Protein AF-A0A1L9P0S2-F1 (afdb_monomer)

Mean predicted aligned error: 13.89 Å

Sequence (120 aa):
MKKSFVFLPAVMLIVSACSGPDVSTRVTSSLSRGVLAVEQKVQGKAIIMTPNVEDITDKGFNIRYMELSFGSGVPESIRDLAIDQCESTGKVAVFMGNSRGLVQLNTVKAHYECREIQSS

Organism: NCBI:txid696762

Solvent-accessible surface area (backbone atoms only — not comparable to full-atom values): 7289 Å² total; per-residue (Å²): 137,84,84,82,83,82,82,77,83,84,80,80,79,78,79,76,81,70,76,64,78,54,72,72,58,53,61,40,66,75,75,46,96,46,41,49,40,92,74,45,65,68,31,54,88,45,73,80,44,85,68,41,86,41,78,76,53,96,57,27,34,30,41,38,34,29,36,82,56,88,59,93,42,46,32,60,71,61,42,50,54,44,36,55,60,18,47,78,72,74,23,44,27,26,36,47,51,71,47,70,42,92,85,52,82,47,29,34,39,37,36,37,30,44,39,73,75,79,81,125

Secondary structure (DSSP, 8-state):
----------------------HHHHHHHHH---EEGGGS-B----EEEEEEEES--SSEEEEEEEES---SSB-HHHHHHHHHHHHTTT-EEEEEEEEE-TTTTTEEEEEEEEE-----

Structure (mmCIF, N/CA/C/O backbone):
data_AF-A0A1L9P0S2-F1
#
_entry.id   AF-A0A1L9P0S2-F1
#
loop_
_atom_site.group_PDB
_atom_site.id
_atom_site.type_symbol
_atom_site.label_atom_id
_atom_site.label_alt_id
_atom_site.label_comp_id
_atom_site.label_asym_id
_atom_site.label_entity_id
_atom_site.label_seq_id
_atom_site.pdbx_PDB_ins_code
_atom_site.Cartn_x
_atom_site.Cartn_y
_atom_site.Cartn_z
_atom_site.occupancy
_atom_site.B_iso_or_equiv
_atom_site.auth_seq_id
_atom_site.auth_comp_id
_atom_site.auth_asym_id
_atom_site.auth_atom_id
_atom_site.pdbx_PDB_model_num
ATOM 1 N N . MET A 1 1 ? 31.722 17.743 61.499 1.00 37.81 1 MET A N 1
ATOM 2 C CA . MET A 1 1 ? 31.885 17.210 60.128 1.00 37.81 1 MET A CA 1
ATOM 3 C C . MET A 1 1 ? 30.500 17.048 59.505 1.00 37.81 1 MET A C 1
ATOM 5 O O . MET A 1 1 ? 29.739 16.212 59.971 1.00 37.81 1 MET A O 1
ATOM 9 N N . LYS A 1 2 ? 30.124 17.904 58.543 1.00 39.72 2 LYS A N 1
ATOM 10 C CA . LYS A 1 2 ? 28.831 17.857 57.830 1.00 39.72 2 LYS A CA 1
ATOM 11 C C . LYS A 1 2 ? 29.006 17.008 56.566 1.00 39.72 2 LYS A C 1
ATOM 13 O O . LYS A 1 2 ? 29.843 17.343 55.736 1.00 39.72 2 LYS A O 1
ATOM 18 N N . LYS A 1 3 ? 28.259 15.907 56.437 1.00 48.66 3 LYS A N 1
ATOM 19 C CA . LYS A 1 3 ? 28.214 15.090 55.214 1.00 48.66 3 LYS A CA 1
ATOM 20 C C . LYS A 1 3 ? 27.255 15.753 54.222 1.00 48.66 3 LYS A C 1
ATOM 22 O O . LYS A 1 3 ? 26.052 15.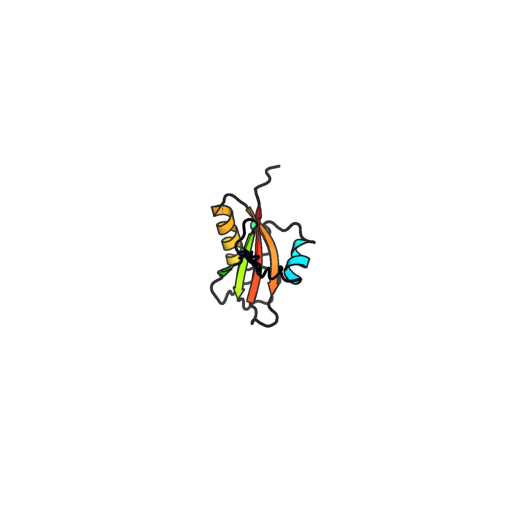770 54.463 1.00 48.66 3 LYS A O 1
ATOM 27 N N . SER A 1 4 ? 27.792 16.314 53.142 1.00 51.12 4 SER A N 1
ATOM 28 C CA . SER A 1 4 ? 26.995 16.801 52.014 1.00 51.12 4 SER A CA 1
ATOM 29 C C . SER A 1 4 ? 26.483 15.613 51.203 1.00 51.12 4 SER A C 1
ATOM 31 O O . SER A 1 4 ? 27.272 14.878 50.614 1.00 51.12 4 SER A O 1
ATOM 33 N N . PHE A 1 5 ? 25.165 15.425 51.176 1.00 53.56 5 PHE A N 1
ATOM 34 C CA . PHE A 1 5 ? 24.502 14.563 50.202 1.00 53.56 5 PHE A CA 1
ATOM 35 C C . PHE A 1 5 ? 24.429 15.315 48.871 1.00 53.56 5 PHE A C 1
ATOM 37 O O . PHE A 1 5 ? 23.721 16.312 48.752 1.00 53.56 5 PHE A O 1
ATOM 44 N N . VAL A 1 6 ? 25.191 14.852 47.882 1.00 50.09 6 VAL A N 1
ATOM 45 C CA . VAL A 1 6 ? 25.116 15.334 46.500 1.00 50.09 6 VAL A CA 1
ATOM 46 C C . VAL A 1 6 ? 24.027 14.524 45.796 1.00 50.09 6 VAL A C 1
ATOM 48 O O . VAL A 1 6 ? 24.228 13.356 45.477 1.00 50.09 6 VAL A O 1
ATOM 51 N N . PHE A 1 7 ? 22.858 15.129 45.591 1.00 49.38 7 PHE A N 1
ATOM 52 C CA . PHE A 1 7 ? 21.826 14.599 44.700 1.00 49.38 7 PHE A CA 1
ATOM 53 C C . PHE A 1 7 ? 22.184 14.991 43.258 1.00 49.38 7 PHE A C 1
ATOM 55 O O . PHE A 1 7 ? 22.122 16.167 42.904 1.00 49.38 7 PHE A O 1
ATOM 62 N N . LEU A 1 8 ? 22.578 14.018 42.431 1.00 48.72 8 LEU A N 1
ATOM 63 C CA . LEU A 1 8 ? 22.626 14.178 40.974 1.00 48.72 8 LEU A CA 1
ATOM 64 C C . LEU A 1 8 ? 21.194 14.085 40.415 1.00 48.72 8 LEU A C 1
ATOM 66 O O . LEU A 1 8 ? 20.531 13.078 40.672 1.00 48.72 8 LEU A O 1
ATOM 70 N N . PRO A 1 9 ? 20.716 15.037 39.596 1.00 52.25 9 PRO A N 1
ATOM 71 C CA . PRO A 1 9 ? 19.552 14.794 38.763 1.00 52.25 9 PRO A CA 1
ATOM 72 C C . PRO A 1 9 ? 19.997 13.993 37.532 1.00 52.25 9 PRO A C 1
ATOM 74 O O . PRO A 1 9 ? 20.769 14.469 36.701 1.00 52.25 9 PRO A O 1
ATOM 77 N N . ALA A 1 10 ? 19.519 12.754 37.420 1.00 54.25 10 ALA A N 1
ATOM 78 C CA . ALA A 1 10 ? 19.638 11.962 36.205 1.00 54.25 10 ALA A CA 1
ATOM 79 C C . ALA A 1 10 ? 18.751 12.589 35.116 1.00 54.25 10 ALA A C 1
ATOM 81 O O . ALA A 1 10 ? 17.539 12.381 35.083 1.00 54.25 10 ALA A O 1
ATOM 82 N N . VAL A 1 11 ? 19.353 13.389 34.236 1.00 54.97 11 VAL A N 1
ATOM 83 C CA . VAL A 1 11 ? 18.696 13.891 33.026 1.00 54.97 11 VAL A CA 1
ATOM 84 C C . VAL A 1 11 ? 18.644 12.743 32.017 1.00 54.97 11 VAL A C 1
ATOM 86 O O . VAL A 1 11 ? 19.587 12.501 31.269 1.00 54.97 11 VAL A O 1
ATOM 89 N N . MET A 1 12 ? 17.538 12.000 32.029 1.00 51.72 12 MET A N 1
ATOM 90 C CA . MET A 1 12 ? 17.156 11.082 30.954 1.00 51.72 12 MET A CA 1
ATOM 91 C C . MET A 1 12 ? 16.845 11.910 29.698 1.00 51.72 12 MET A C 1
ATOM 93 O O . MET A 1 12 ? 15.746 12.440 29.544 1.00 51.72 12 MET A O 1
ATOM 97 N N . LEU A 1 13 ? 17.822 12.042 28.799 1.00 51.66 13 LEU A N 1
ATOM 98 C CA . LEU A 1 13 ? 17.598 12.525 27.436 1.00 51.66 13 LEU A CA 1
ATOM 99 C C . LEU A 1 13 ? 16.956 11.397 26.625 1.00 51.66 13 LEU A C 1
ATOM 101 O O . LEU A 1 13 ? 17.638 10.598 25.986 1.00 51.66 13 LEU A O 1
ATOM 105 N N . ILE A 1 14 ? 15.627 11.328 26.661 1.00 57.62 14 ILE A N 1
ATOM 106 C CA . ILE A 1 14 ? 14.854 10.526 25.715 1.00 57.62 14 ILE A CA 1
ATOM 107 C C . ILE A 1 14 ? 14.907 11.277 24.383 1.00 57.62 14 ILE A C 1
ATOM 109 O O . ILE A 1 14 ? 14.093 12.158 24.114 1.00 57.62 14 ILE A O 1
ATOM 113 N N . VAL A 1 15 ? 15.910 10.978 23.557 1.00 51.19 15 VAL A N 1
ATOM 114 C CA . VAL A 1 15 ? 15.952 11.462 22.176 1.00 51.19 15 VAL A CA 1
ATOM 115 C C . VAL A 1 15 ? 14.954 10.619 21.388 1.00 51.19 15 VAL A C 1
ATOM 117 O O . VAL A 1 15 ? 15.308 9.640 20.737 1.00 51.19 15 VAL A O 1
ATOM 120 N N . SER A 1 16 ? 13.667 10.953 21.490 1.00 52.84 16 SER A N 1
ATOM 121 C CA . SER A 1 16 ? 12.685 10.478 20.525 1.00 52.84 16 SER A CA 1
ATOM 122 C C . SER A 1 16 ? 13.028 11.147 19.198 1.00 52.84 16 SER A C 1
ATOM 124 O O . SER A 1 16 ? 12.623 12.282 18.937 1.00 52.84 16 SER A O 1
ATOM 126 N N . ALA A 1 17 ? 13.821 10.465 18.373 1.00 49.06 17 ALA A N 1
ATOM 127 C CA . ALA A 1 17 ? 13.962 10.778 16.962 1.00 49.06 17 ALA A CA 1
ATOM 128 C C . ALA A 1 17 ? 12.626 10.465 16.269 1.00 49.06 17 ALA A C 1
ATOM 130 O O . ALA A 1 17 ? 12.486 9.498 15.528 1.00 49.06 17 ALA A O 1
ATOM 131 N N . CYS A 1 18 ? 11.612 11.281 16.554 1.00 55.00 18 CYS A N 1
ATOM 132 C CA . CYS A 1 18 ? 10.409 11.376 15.754 1.00 55.00 18 CYS A CA 1
ATOM 133 C 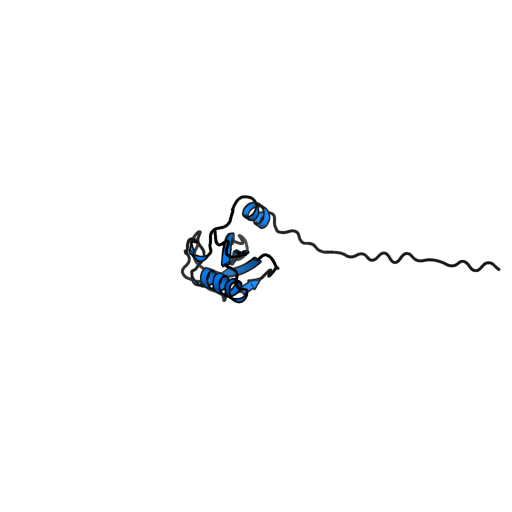C . CYS A 1 18 ? 10.805 12.134 14.491 1.00 55.00 18 CYS A C 1
ATOM 135 O O . CYS A 1 18 ? 10.583 13.341 14.385 1.00 55.00 18 CYS A O 1
ATOM 137 N N . SER A 1 19 ? 11.443 11.435 13.553 1.00 54.03 19 SER A N 1
ATOM 138 C CA . SER A 1 19 ? 11.467 11.848 12.155 1.00 54.03 19 SER A CA 1
ATOM 139 C C . SER A 1 19 ? 10.006 11.987 11.744 1.00 54.03 19 SER A C 1
ATOM 141 O O . SER A 1 19 ? 9.315 10.995 11.521 1.00 54.03 19 SER A O 1
ATOM 143 N N . GLY A 1 20 ? 9.490 13.215 11.824 1.00 57.38 20 GLY A N 1
ATOM 144 C CA . GLY A 1 20 ? 8.094 13.500 11.544 1.00 57.38 20 GLY A CA 1
ATOM 145 C C . GLY A 1 20 ? 7.742 13.005 10.143 1.00 57.38 20 GLY A C 1
ATOM 146 O O . GLY A 1 20 ? 8.624 12.968 9.284 1.00 57.38 20 GLY A O 1
ATOM 147 N N . PRO A 1 21 ? 6.478 12.627 9.897 1.00 54.34 21 PRO A N 1
ATOM 148 C CA . PRO A 1 21 ? 6.068 12.197 8.570 1.00 54.34 21 PRO A CA 1
ATOM 149 C C . PRO A 1 21 ? 6.456 13.283 7.566 1.00 54.34 21 PRO A C 1
ATOM 151 O O . PRO A 1 21 ? 6.133 14.458 7.783 1.00 54.34 21 PRO A O 1
ATOM 154 N N . ASP A 1 22 ? 7.183 12.884 6.517 1.00 43.56 22 ASP A N 1
ATOM 155 C CA . ASP A 1 22 ? 7.630 13.763 5.441 1.00 43.56 22 ASP A CA 1
ATOM 156 C C . ASP A 1 22 ? 6.488 14.687 4.996 1.00 43.56 22 ASP A C 1
ATOM 158 O O . ASP A 1 22 ? 5.316 14.299 4.979 1.00 43.56 22 ASP A O 1
ATOM 162 N N . VAL A 1 23 ? 6.809 15.926 4.613 1.00 54.19 23 VAL A N 1
ATOM 163 C CA . VAL A 1 23 ? 5.802 16.934 4.222 1.00 54.19 23 VAL A CA 1
ATOM 164 C C . VAL A 1 23 ? 4.868 16.397 3.124 1.00 54.19 23 VAL A C 1
ATOM 166 O O . VAL A 1 23 ? 3.669 16.664 3.147 1.00 54.19 23 VAL A O 1
ATOM 169 N N . SER A 1 24 ? 5.390 15.550 2.233 1.00 46.81 24 SER A N 1
ATOM 170 C CA . SER A 1 24 ? 4.628 14.844 1.192 1.00 46.81 24 SER A CA 1
ATOM 171 C C . SER A 1 24 ? 3.514 13.940 1.757 1.00 46.81 24 SER A C 1
ATOM 173 O O . SER A 1 24 ? 2.383 13.929 1.263 1.00 46.81 24 SER A O 1
ATOM 175 N N . THR A 1 25 ? 3.795 13.245 2.861 1.00 51.91 25 THR A N 1
ATOM 176 C CA . THR A 1 25 ? 2.847 12.377 3.572 1.00 51.91 25 THR A CA 1
ATOM 177 C C . THR A 1 25 ? 1.733 13.194 4.235 1.00 51.91 25 THR A C 1
ATOM 179 O O . THR A 1 25 ? 0.575 12.776 4.225 1.00 51.91 25 THR A O 1
ATOM 182 N N . ARG A 1 26 ? 2.042 14.394 4.753 1.00 49.81 26 ARG A N 1
ATOM 183 C CA . ARG A 1 26 ? 1.060 15.300 5.391 1.00 49.81 26 ARG A CA 1
ATOM 184 C C . ARG A 1 26 ? 0.083 15.954 4.411 1.00 49.81 26 ARG A C 1
ATOM 186 O O . ARG A 1 26 ? -1.087 16.139 4.742 1.00 49.81 26 ARG A O 1
ATOM 193 N N . VAL A 1 27 ? 0.541 16.306 3.212 1.00 45.22 27 VAL A N 1
ATOM 194 C CA . VAL A 1 27 ? -0.332 16.911 2.187 1.00 45.22 27 VAL A CA 1
ATOM 195 C C . VAL A 1 27 ? -1.333 15.882 1.646 1.00 45.22 27 VAL A C 1
ATOM 197 O O . VAL A 1 27 ? -2.488 16.213 1.399 1.00 45.22 27 VAL A O 1
ATOM 200 N N . THR A 1 28 ? -0.931 14.614 1.556 1.00 48.25 28 THR A N 1
ATOM 201 C CA . THR A 1 28 ? -1.807 13.527 1.088 1.00 48.25 28 THR A CA 1
ATOM 202 C C . THR A 1 28 ? -2.872 13.139 2.126 1.00 48.25 28 THR A C 1
ATOM 204 O O . THR A 1 28 ? -4.019 12.878 1.774 1.00 48.25 28 THR A O 1
ATOM 207 N N . SER A 1 29 ? -2.527 13.163 3.417 1.00 47.22 29 SER A N 1
ATOM 208 C CA . SER A 1 29 ? -3.423 12.754 4.514 1.00 47.22 29 SER A CA 1
ATOM 209 C C . SER A 1 29 ? -4.454 13.815 4.927 1.00 47.22 29 SER A C 1
ATOM 211 O O . SER A 1 29 ? -5.446 13.476 5.564 1.00 47.22 29 SER A O 1
ATOM 213 N N . SER A 1 30 ? -4.263 15.088 4.560 1.00 45.06 30 SER A N 1
ATOM 214 C CA . SER A 1 30 ? -5.161 16.185 4.971 1.00 45.06 30 SER A CA 1
ATOM 215 C C . SER A 1 30 ? -6.266 16.533 3.965 1.00 45.06 30 SER A C 1
ATOM 217 O O . SER A 1 30 ? -7.252 17.151 4.362 1.00 45.06 30 SER A O 1
ATOM 219 N N . LEU A 1 31 ? -6.152 16.126 2.693 1.00 45.84 31 LEU A N 1
ATOM 220 C CA . LEU A 1 31 ? -7.129 16.470 1.644 1.00 45.84 31 LEU A CA 1
ATOM 221 C C . LEU A 1 31 ? -7.958 15.286 1.120 1.00 45.84 31 LEU A C 1
ATOM 223 O O . LEU A 1 31 ? -9.011 15.501 0.522 1.00 45.84 31 LEU A O 1
ATOM 227 N N . SER A 1 32 ? -7.525 14.048 1.354 1.00 53.59 32 SER A N 1
ATOM 228 C CA . SER A 1 32 ? -8.152 12.860 0.774 1.00 53.59 32 SER A CA 1
ATOM 229 C C . SER A 1 32 ? -8.824 12.028 1.860 1.00 53.59 32 SER A C 1
ATOM 231 O O . SER A 1 32 ? -8.160 11.490 2.740 1.00 53.59 32 SER A O 1
ATOM 233 N N . ARG A 1 33 ? -10.149 11.840 1.770 1.00 69.75 33 ARG A N 1
ATOM 234 C CA . ARG A 1 33 ? -10.895 10.888 2.624 1.00 69.75 33 ARG A CA 1
ATOM 235 C C . ARG A 1 33 ? -10.431 9.426 2.416 1.00 69.75 33 ARG A C 1
ATOM 237 O O . ARG A 1 33 ? -10.792 8.559 3.215 1.00 69.75 33 ARG A O 1
ATOM 244 N N . GLY A 1 34 ? -9.579 9.200 1.412 1.00 77.94 34 GLY A N 1
ATOM 245 C CA . GLY A 1 34 ? -9.123 7.901 0.938 1.00 77.94 34 GLY A CA 1
ATOM 246 C C . GLY A 1 34 ? -10.162 7.271 0.011 1.00 77.94 34 GLY A C 1
ATOM 247 O O . GLY A 1 34 ? -11.340 7.621 0.070 1.00 77.94 34 GLY A O 1
ATOM 248 N N . VAL A 1 35 ? -9.724 6.375 -0.867 1.00 87.06 35 VAL A N 1
ATOM 249 C CA . VAL A 1 35 ? -10.607 5.551 -1.711 1.00 87.06 35 VAL A CA 1
ATOM 250 C C . VAL A 1 35 ? -10.493 4.114 -1.224 1.00 87.06 35 VAL A C 1
ATOM 252 O O . VAL A 1 35 ? -9.402 3.696 -0.837 1.00 87.06 35 VAL A O 1
ATOM 255 N N . LEU A 1 36 ? -11.582 3.344 -1.212 1.00 88.75 36 LEU A N 1
ATOM 256 C CA . LEU A 1 36 ? -11.487 1.917 -0.894 1.00 88.75 36 LEU A CA 1
ATOM 257 C C . LEU A 1 36 ? -10.485 1.254 -1.842 1.00 88.75 36 LEU A C 1
ATOM 259 O O . LEU A 1 36 ? -10.502 1.517 -3.043 1.00 88.75 36 LEU A O 1
ATOM 263 N N . ALA A 1 37 ? -9.609 0.390 -1.329 1.00 87.56 37 ALA A N 1
ATOM 264 C CA . ALA A 1 37 ? -8.587 -0.246 -2.158 1.00 87.56 37 ALA A CA 1
ATOM 265 C C . ALA A 1 37 ? -9.213 -1.006 -3.341 1.00 87.56 37 ALA A C 1
ATOM 267 O O . ALA A 1 37 ? -8.678 -0.961 -4.442 1.00 87.56 37 ALA A O 1
ATOM 268 N N . VAL A 1 38 ? -10.388 -1.614 -3.152 1.00 85.94 38 VAL A N 1
ATOM 269 C CA . VAL A 1 38 ? -11.165 -2.281 -4.215 1.00 85.94 38 VAL A CA 1
ATOM 270 C C . VAL A 1 38 ? -11.657 -1.333 -5.318 1.00 85.94 38 VAL A C 1
ATOM 272 O O . VAL A 1 38 ? -11.783 -1.744 -6.467 1.00 85.94 38 VAL A O 1
ATOM 275 N N . GLU A 1 39 ? -11.885 -0.061 -4.993 1.00 85.12 39 GLU A N 1
ATOM 276 C CA . GLU A 1 39 ? -12.340 0.987 -5.918 1.00 85.12 39 GLU A CA 1
ATOM 277 C C . GLU A 1 39 ? -11.178 1.815 -6.486 1.00 85.12 39 GLU A C 1
ATOM 279 O O . GLU A 1 39 ? -11.377 2.680 -7.345 1.00 85.12 39 GLU A O 1
ATOM 284 N N . GLN A 1 40 ? -9.952 1.591 -6.007 1.00 83.75 40 GLN A N 1
ATOM 285 C CA . GLN A 1 40 ? -8.814 2.394 -6.419 1.00 83.75 40 GLN A CA 1
ATOM 286 C C . GLN A 1 40 ? -8.457 2.149 -7.887 1.00 83.75 40 GLN A C 1
ATOM 288 O O . GLN A 1 40 ? -8.584 1.050 -8.433 1.00 83.75 40 GLN A O 1
ATOM 293 N N . LYS A 1 41 ? -7.923 3.188 -8.530 1.00 81.75 41 LYS A N 1
ATOM 294 C CA . LYS A 1 41 ? -7.482 3.114 -9.918 1.00 81.75 41 LYS A CA 1
ATOM 295 C C . LYS A 1 41 ? -6.268 2.189 -10.049 1.00 81.75 41 LYS A C 1
ATOM 297 O O . LYS A 1 41 ? -5.145 2.569 -9.713 1.00 81.75 41 LYS A O 1
ATOM 302 N N . VAL A 1 42 ? -6.489 1.009 -10.620 1.00 81.94 42 VAL A N 1
ATOM 303 C CA . VAL A 1 42 ? -5.417 0.061 -10.922 1.00 81.94 42 VAL A CA 1
ATOM 304 C C . VAL A 1 42 ? -4.747 0.423 -12.243 1.00 81.94 42 VAL A C 1
ATOM 306 O O . VAL A 1 42 ? -5.358 0.362 -13.310 1.00 81.94 42 VAL A O 1
ATOM 309 N N . GLN A 1 43 ? -3.484 0.841 -12.172 1.00 72.81 43 GLN A N 1
ATOM 310 C CA . GLN A 1 43 ? -2.617 1.063 -13.331 1.00 72.81 43 GLN A CA 1
ATOM 311 C C . GLN A 1 43 ? -1.176 0.735 -12.952 1.00 72.81 43 GLN A C 1
ATOM 313 O O . GLN A 1 43 ? -0.737 1.068 -11.861 1.00 72.81 43 GLN A O 1
ATOM 318 N N . GLY A 1 44 ? -0.442 0.123 -13.875 1.00 67.00 44 GLY A N 1
ATOM 319 C CA . GLY A 1 44 ? 0.914 -0.367 -13.634 1.00 67.00 44 GLY A CA 1
ATOM 320 C C . GLY A 1 44 ? 0.989 -1.845 -13.998 1.00 67.00 44 GLY A C 1
ATOM 321 O O . GLY A 1 44 ? 0.109 -2.623 -13.644 1.00 67.00 44 GLY A O 1
ATOM 322 N N . LYS A 1 45 ? 1.986 -2.217 -14.806 1.00 66.44 45 LYS A N 1
ATOM 323 C CA . LYS A 1 45 ? 2.055 -3.546 -15.445 1.00 66.44 45 LYS A CA 1
ATOM 324 C C . LYS A 1 45 ? 3.301 -4.353 -15.092 1.00 66.44 45 LYS A C 1
ATOM 326 O O . LYS A 1 45 ? 3.295 -5.562 -15.273 1.00 66.44 45 LYS A O 1
ATOM 331 N N . ALA A 1 46 ? 4.369 -3.700 -14.636 1.00 67.06 46 ALA A N 1
ATOM 332 C CA . ALA A 1 46 ? 5.661 -4.345 -14.430 1.00 67.06 46 ALA A CA 1
ATOM 333 C C . ALA A 1 46 ? 6.294 -3.858 -13.128 1.00 67.06 46 ALA A C 1
ATOM 335 O O . ALA A 1 46 ? 6.991 -2.841 -13.108 1.00 67.06 46 ALA A O 1
ATOM 336 N N . ILE A 1 47 ? 6.026 -4.597 -12.052 1.00 76.38 47 ILE A N 1
ATOM 337 C CA . ILE A 1 47 ? 6.792 -4.509 -10.812 1.00 76.38 47 ILE A CA 1
ATOM 338 C C . ILE A 1 47 ? 8.114 -5.242 -11.050 1.00 76.38 47 ILE A C 1
ATOM 340 O O . ILE A 1 47 ? 8.113 -6.403 -11.451 1.00 76.38 47 ILE A O 1
ATOM 344 N N . ILE A 1 48 ? 9.233 -4.558 -10.834 1.00 77.31 48 ILE A N 1
ATOM 345 C CA . ILE A 1 48 ? 10.585 -5.081 -11.108 1.00 77.31 48 ILE A CA 1
ATOM 346 C C . ILE A 1 48 ? 11.336 -5.524 -9.854 1.00 77.31 48 ILE A C 1
ATOM 348 O O . ILE A 1 48 ? 12.451 -6.029 -9.943 1.00 77.31 48 ILE A O 1
ATOM 352 N N . MET A 1 49 ? 10.727 -5.345 -8.688 1.00 80.75 49 MET A N 1
ATOM 353 C CA . MET A 1 49 ? 11.262 -5.789 -7.410 1.00 80.75 49 MET A CA 1
ATOM 354 C C . MET A 1 49 ? 10.111 -6.225 -6.519 1.00 80.75 49 MET A C 1
ATOM 356 O O . MET A 1 49 ? 9.067 -5.576 -6.517 1.00 80.75 49 MET A O 1
ATOM 360 N N . THR A 1 50 ? 10.309 -7.288 -5.743 1.00 84.69 50 THR A N 1
ATOM 361 C CA . THR A 1 50 ? 9.315 -7.755 -4.776 1.00 84.69 50 THR A CA 1
ATOM 362 C C . THR A 1 50 ? 8.838 -6.597 -3.891 1.00 84.69 50 THR A C 1
ATOM 364 O O . THR A 1 50 ? 9.678 -5.899 -3.311 1.00 84.69 50 THR A O 1
ATOM 367 N N . PRO A 1 51 ? 7.519 -6.358 -3.802 1.00 87.81 51 PRO A N 1
ATOM 368 C CA . PRO A 1 51 ? 6.983 -5.323 -2.935 1.00 87.81 51 PRO A CA 1
ATOM 369 C C . PRO A 1 51 ? 7.260 -5.645 -1.468 1.00 87.81 51 PRO A C 1
ATOM 371 O O . PRO A 1 51 ? 7.248 -6.807 -1.066 1.00 87.81 51 PRO A O 1
ATOM 374 N N . ASN A 1 52 ? 7.491 -4.607 -0.672 1.00 90.06 52 ASN A N 1
ATOM 375 C CA . ASN A 1 52 ? 7.745 -4.723 0.756 1.00 90.06 52 ASN A CA 1
ATOM 376 C C . ASN A 1 52 ? 6.745 -3.873 1.541 1.00 90.06 52 ASN A C 1
ATOM 378 O O . ASN A 1 52 ? 6.523 -2.708 1.202 1.00 90.06 52 ASN A O 1
ATOM 382 N N . VAL A 1 53 ? 6.149 -4.462 2.575 1.00 90.81 53 VAL A N 1
ATOM 383 C CA . VAL A 1 53 ? 5.280 -3.756 3.516 1.00 90.81 53 VAL A CA 1
ATOM 384 C C . VAL A 1 53 ? 6.162 -3.103 4.579 1.00 90.81 53 VAL A C 1
ATOM 386 O O . VAL A 1 53 ? 6.899 -3.767 5.301 1.00 90.81 53 VAL A O 1
ATOM 389 N N . GLU A 1 54 ? 6.090 -1.784 4.667 1.00 88.38 54 GLU A N 1
ATOM 390 C CA . GLU A 1 54 ? 6.907 -0.939 5.532 1.00 88.38 54 GLU A CA 1
ATOM 391 C C . GLU A 1 54 ? 6.019 -0.045 6.401 1.00 88.38 54 GLU A C 1
ATOM 393 O O . GLU A 1 54 ? 4.826 0.112 6.144 1.00 88.38 54 GLU A O 1
ATOM 398 N N . ASP A 1 55 ? 6.617 0.581 7.417 1.00 87.06 55 ASP A N 1
ATOM 399 C CA . ASP A 1 55 ? 5.964 1.594 8.254 1.00 87.06 55 ASP A CA 1
ATOM 400 C C . ASP A 1 55 ? 4.606 1.126 8.825 1.00 87.06 55 ASP A C 1
ATOM 402 O O . ASP A 1 55 ? 3.633 1.879 8.847 1.00 87.06 55 ASP A O 1
ATOM 406 N N . ILE A 1 56 ? 4.531 -0.141 9.256 1.00 89.38 56 ILE A N 1
ATOM 407 C CA . ILE A 1 56 ? 3.313 -0.734 9.819 1.00 89.38 56 ILE A CA 1
ATOM 408 C C . ILE A 1 56 ? 2.998 -0.060 11.156 1.00 89.38 56 ILE A C 1
ATOM 410 O O . ILE A 1 56 ? 3.796 -0.082 12.093 1.00 89.38 56 ILE A O 1
ATOM 414 N N . THR A 1 57 ? 1.805 0.512 11.243 1.00 87.12 57 THR A N 1
ATOM 415 C CA . THR A 1 57 ? 1.247 1.167 12.427 1.00 87.12 57 THR A CA 1
ATOM 416 C C . THR A 1 57 ? -0.132 0.591 12.746 1.00 87.12 57 THR A C 1
ATOM 418 O O . THR A 1 57 ? -0.698 -0.188 11.983 1.00 87.12 57 THR A O 1
ATOM 421 N N . ASP A 1 58 ? -0.707 1.012 13.868 1.00 81.00 58 ASP A N 1
ATOM 422 C CA . ASP A 1 58 ? -2.091 0.725 14.254 1.00 81.00 58 ASP A CA 1
ATOM 423 C C . ASP A 1 58 ? -3.131 1.272 13.256 1.00 81.00 58 ASP A C 1
ATOM 425 O O . ASP A 1 58 ? -4.247 0.751 13.168 1.00 81.00 58 ASP A O 1
ATOM 429 N N . LYS A 1 59 ? -2.761 2.313 12.499 1.00 81.81 59 LYS A N 1
ATOM 430 C CA . LYS A 1 59 ? -3.639 3.016 11.552 1.00 81.81 59 LYS A CA 1
ATOM 431 C C . LYS A 1 59 ? -3.501 2.528 10.114 1.00 81.81 59 LYS A C 1
ATOM 433 O O . LYS A 1 59 ? -4.465 2.574 9.353 1.00 81.81 59 LYS A O 1
ATOM 438 N N . GLY A 1 60 ? -2.316 2.071 9.731 1.00 88.94 60 GLY A N 1
ATOM 439 C CA . GLY A 1 60 ? -2.015 1.755 8.343 1.00 88.94 60 GLY A CA 1
ATOM 440 C C . GLY A 1 60 ? -0.572 1.344 8.119 1.00 88.94 60 GLY A C 1
ATOM 441 O O . GLY A 1 60 ? 0.196 1.168 9.062 1.00 88.94 60 GLY A O 1
ATOM 442 N N . PHE A 1 61 ? -0.207 1.202 6.855 1.00 92.81 61 PHE A N 1
ATOM 443 C CA . PHE A 1 61 ? 1.114 0.772 6.420 1.00 92.81 61 PHE A CA 1
ATOM 444 C C . PHE A 1 61 ? 1.445 1.376 5.055 1.00 92.81 61 PHE A C 1
ATOM 446 O O . PHE A 1 61 ? 0.593 1.920 4.347 1.00 92.81 61 PHE A O 1
ATOM 453 N N . ASN A 1 62 ? 2.709 1.261 4.673 1.00 91.12 62 ASN A N 1
ATOM 454 C CA . ASN A 1 62 ? 3.191 1.612 3.352 1.00 91.12 62 ASN A CA 1
ATOM 455 C C . ASN A 1 62 ? 3.557 0.342 2.589 1.00 91.12 62 ASN A C 1
ATOM 457 O O . ASN A 1 62 ? 4.092 -0.597 3.162 1.00 91.12 62 ASN A O 1
ATOM 461 N N . ILE A 1 63 ? 3.321 0.317 1.282 1.00 91.56 63 ILE A N 1
ATOM 462 C CA . ILE A 1 63 ? 3.889 -0.701 0.399 1.00 91.56 63 ILE A CA 1
ATOM 463 C C . ILE A 1 63 ? 4.897 -0.014 -0.507 1.00 91.56 63 ILE A C 1
ATOM 465 O O . ILE A 1 63 ? 4.537 0.840 -1.327 1.00 91.56 63 ILE A O 1
ATOM 469 N N . ARG A 1 64 ? 6.166 -0.387 -0.360 1.00 90.12 64 ARG A N 1
ATOM 470 C CA . ARG A 1 64 ? 7.241 0.032 -1.251 1.00 90.12 64 ARG A CA 1
ATOM 471 C C . ARG A 1 64 ? 7.384 -0.971 -2.381 1.00 90.12 64 ARG A C 1
ATOM 473 O O . ARG A 1 64 ? 7.530 -2.165 -2.146 1.00 90.12 64 ARG A O 1
ATOM 480 N N . TYR A 1 65 ? 7.412 -0.479 -3.608 1.00 87.88 65 TYR A N 1
ATOM 481 C CA . TYR A 1 65 ? 7.691 -1.287 -4.788 1.00 87.88 65 TYR A CA 1
ATOM 482 C C . TYR A 1 65 ? 8.421 -0.453 -5.834 1.00 87.88 65 TYR A C 1
ATOM 484 O O . TYR A 1 65 ? 8.434 0.776 -5.783 1.00 87.88 65 TYR A O 1
ATOM 492 N N . MET A 1 66 ? 9.046 -1.130 -6.789 1.00 86.06 66 MET A N 1
ATOM 493 C CA . MET A 1 66 ? 9.620 -0.488 -7.965 1.00 86.06 66 MET A CA 1
ATOM 494 C C . MET A 1 66 ? 8.830 -0.923 -9.182 1.00 86.06 66 MET A C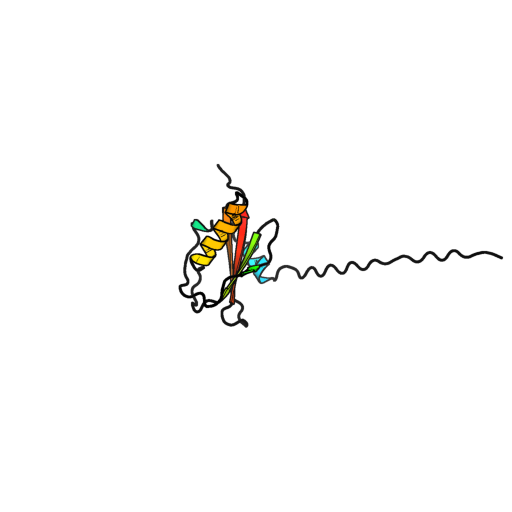 1
ATOM 496 O O . MET A 1 66 ? 8.614 -2.120 -9.383 1.00 86.06 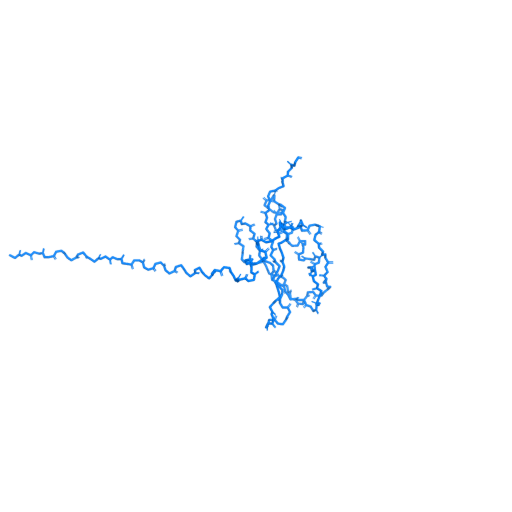66 MET A O 1
ATOM 500 N N . GLU A 1 67 ? 8.432 0.034 -10.008 1.00 80.25 67 GLU A N 1
ATOM 501 C CA . GLU A 1 67 ? 7.782 -0.254 -11.279 1.00 80.25 67 GLU A CA 1
ATOM 502 C C . GLU A 1 67 ? 8.451 0.477 -12.440 1.00 80.25 67 GLU A C 1
ATOM 504 O O . GLU A 1 67 ? 8.977 1.578 -12.296 1.00 80.25 67 GLU A O 1
ATOM 509 N N . LEU A 1 68 ? 8.412 -0.136 -13.623 1.00 74.19 68 LEU A N 1
ATOM 510 C CA . LEU A 1 68 ? 8.892 0.500 -14.858 1.00 74.19 68 LEU A CA 1
ATOM 511 C C . LEU A 1 68 ? 7.877 1.486 -15.449 1.00 74.19 68 LEU A C 1
ATOM 513 O O . LEU A 1 68 ? 8.201 2.227 -16.374 1.00 74.19 68 LEU A O 1
ATOM 517 N N . SER A 1 69 ? 6.637 1.469 -14.959 1.00 68.31 69 SER A N 1
ATOM 518 C CA . SER A 1 69 ? 5.561 2.297 -15.492 1.00 68.31 69 SER A CA 1
ATOM 519 C C . SER A 1 69 ? 5.526 3.678 -14.836 1.00 68.31 69 SER A C 1
ATOM 521 O O . SER A 1 69 ? 5.670 3.814 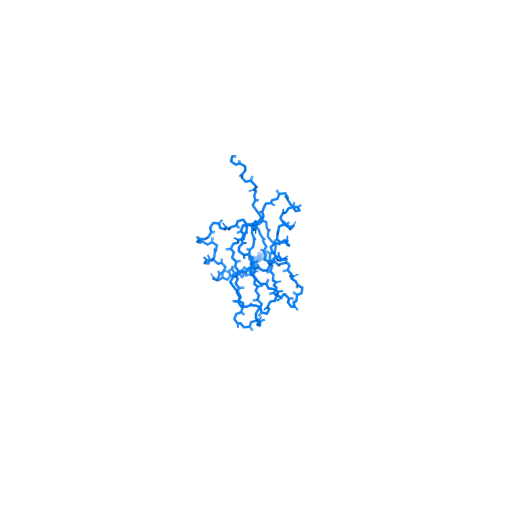-13.623 1.00 68.31 69 SER A O 1
ATOM 523 N N . PHE A 1 70 ? 5.262 4.705 -15.648 1.00 64.12 70 PHE A N 1
ATOM 524 C CA . PHE A 1 70 ? 5.046 6.092 -15.214 1.00 64.12 70 PHE A CA 1
ATOM 525 C C . PHE A 1 70 ? 3.554 6.433 -15.032 1.00 64.12 70 PHE A C 1
ATOM 527 O O . PHE A 1 70 ? 3.165 7.596 -15.122 1.00 64.12 70 PHE A O 1
ATOM 534 N N . GLY A 1 71 ? 2.690 5.429 -14.837 1.00 68.44 71 GLY A N 1
ATOM 535 C CA . GLY A 1 71 ? 1.255 5.642 -14.618 1.00 68.44 71 GLY A CA 1
ATOM 536 C C . GLY A 1 71 ? 0.953 6.409 -13.324 1.00 68.44 71 GLY A C 1
ATOM 537 O O . GLY A 1 71 ? 1.811 6.580 -12.470 1.00 68.44 71 GLY A O 1
ATOM 538 N N . SER A 1 72 ? -0.278 6.884 -13.135 1.00 67.69 72 SER A N 1
ATOM 539 C CA . SER A 1 72 ? -0.678 7.501 -11.854 1.00 67.69 72 SER A CA 1
ATOM 540 C C . SER A 1 72 ? -1.359 6.530 -10.888 1.00 67.69 72 SER A C 1
ATOM 542 O O . SER A 1 72 ? -1.565 6.879 -9.730 1.00 67.69 72 SER A O 1
ATOM 544 N N . GLY A 1 73 ? -1.716 5.329 -11.351 1.00 74.88 73 GLY A N 1
ATOM 545 C CA . GLY A 1 73 ? -2.342 4.302 -10.518 1.00 74.88 73 GLY A CA 1
ATOM 546 C C . GLY A 1 73 ? -1.340 3.402 -9.803 1.00 74.88 73 GLY A C 1
ATOM 547 O O . GLY A 1 73 ? -0.127 3.598 -9.881 1.00 74.88 73 GLY A O 1
ATOM 548 N N . VAL A 1 74 ? -1.896 2.427 -9.092 1.00 84.88 74 VAL A N 1
ATOM 549 C CA . VAL A 1 74 ? -1.158 1.400 -8.353 1.00 84.88 74 VAL A CA 1
ATOM 550 C C . VAL A 1 74 ? -1.343 0.049 -9.062 1.00 84.88 74 VAL A C 1
ATOM 552 O O . VAL A 1 74 ? -2.457 -0.226 -9.518 1.00 84.88 74 VAL A O 1
ATOM 555 N N . PRO A 1 75 ? -0.306 -0.801 -9.190 1.00 88.25 75 PRO A N 1
ATOM 556 C CA . PRO A 1 75 ? -0.458 -2.128 -9.779 1.00 88.25 75 PRO A CA 1
ATOM 557 C C . PRO A 1 75 ? -1.434 -3.010 -8.993 1.00 88.25 75 PRO A C 1
ATOM 559 O O . PRO A 1 75 ? -1.542 -2.899 -7.772 1.00 88.25 75 PRO A O 1
ATOM 562 N N . GLU A 1 76 ? -2.092 -3.936 -9.689 1.00 88.88 76 GLU A N 1
ATOM 563 C CA . GLU A 1 76 ? -3.117 -4.815 -9.110 1.00 88.88 76 GLU A CA 1
ATOM 564 C C . GLU A 1 76 ? -2.602 -5.614 -7.910 1.00 88.88 76 GLU A C 1
ATOM 566 O O . GLU A 1 76 ? -3.196 -5.589 -6.839 1.00 88.88 76 GLU A O 1
ATOM 571 N N . SER A 1 77 ? -1.421 -6.213 -8.033 1.00 88.69 77 SER A N 1
ATOM 572 C CA . SER A 1 77 ? -0.823 -6.997 -6.952 1.00 88.69 77 SER A CA 1
ATOM 573 C C . SER A 1 77 ? -0.494 -6.182 -5.699 1.00 88.69 77 SER A C 1
ATOM 575 O O . SER A 1 77 ? -0.439 -6.742 -4.610 1.00 88.69 77 SER A O 1
ATOM 577 N N . ILE A 1 78 ? -0.289 -4.866 -5.817 1.00 90.69 78 ILE A N 1
ATOM 578 C CA . ILE A 1 78 ? -0.081 -3.989 -4.657 1.00 90.69 78 ILE A CA 1
ATOM 579 C C . ILE A 1 78 ? -1.412 -3.678 -3.972 1.00 90.69 78 ILE A C 1
ATOM 581 O O . ILE A 1 78 ? -1.455 -3.592 -2.747 1.00 90.69 78 ILE A O 1
ATOM 585 N N . ARG A 1 79 ? -2.492 -3.504 -4.748 1.00 92.00 79 ARG A N 1
ATOM 586 C CA . ARG A 1 79 ? -3.850 -3.387 -4.200 1.00 92.00 79 ARG A CA 1
ATOM 587 C C . ARG A 1 79 ? -4.194 -4.639 -3.409 1.00 92.00 79 ARG A C 1
ATOM 589 O O . ARG A 1 79 ? -4.613 -4.521 -2.264 1.00 92.00 79 ARG A O 1
ATOM 596 N N . ASP A 1 80 ? -4.021 -5.798 -4.028 1.00 91.88 80 ASP A N 1
ATOM 597 C CA . ASP A 1 80 ? -4.451 -7.070 -3.455 1.00 91.88 80 ASP A CA 1
ATOM 598 C C . ASP A 1 80 ? -3.636 -7.387 -2.194 1.00 91.88 80 ASP A C 1
ATOM 600 O O . ASP A 1 80 ? -4.215 -7.679 -1.156 1.00 91.88 80 ASP A O 1
ATOM 604 N N . LEU A 1 81 ? -2.318 -7.139 -2.216 1.00 92.31 81 LEU A N 1
ATOM 605 C CA . LEU A 1 81 ? -1.475 -7.224 -1.019 1.00 92.31 81 LEU A CA 1
ATOM 606 C C . LEU A 1 81 ? -1.975 -6.322 0.124 1.00 92.31 81 LEU A C 1
ATOM 608 O O . LEU A 1 81 ? -1.927 -6.714 1.288 1.00 92.31 81 LEU A O 1
ATOM 612 N N . ALA A 1 82 ? -2.445 -5.109 -0.186 1.00 92.00 82 ALA A N 1
ATOM 613 C CA . ALA A 1 82 ? -2.986 -4.212 0.830 1.00 92.00 82 ALA A CA 1
ATOM 614 C C . ALA A 1 82 ? -4.324 -4.711 1.400 1.00 92.00 82 ALA A C 1
ATOM 616 O O . ALA A 1 82 ? -4.562 -4.578 2.601 1.00 92.00 82 ALA A O 1
ATOM 617 N N . ILE A 1 83 ? -5.185 -5.273 0.547 1.00 92.56 83 ILE A N 1
ATOM 618 C CA . ILE A 1 83 ? -6.458 -5.876 0.953 1.00 92.56 83 ILE A CA 1
ATOM 619 C C . ILE A 1 83 ? -6.187 -7.052 1.889 1.00 92.56 83 ILE A C 1
ATOM 621 O O . ILE A 1 83 ? -6.644 -7.007 3.028 1.00 92.56 83 ILE A O 1
ATOM 625 N N . ASP A 1 84 ? -5.358 -8.011 1.473 1.00 93.12 84 ASP A N 1
ATOM 626 C CA . ASP A 1 84 ? -5.003 -9.194 2.266 1.00 93.12 84 ASP A CA 1
ATOM 627 C C . ASP A 1 84 ? -4.448 -8.802 3.647 1.00 93.12 84 ASP A C 1
ATOM 629 O O . ASP A 1 84 ? -4.818 -9.367 4.682 1.00 93.12 84 ASP A O 1
ATOM 633 N N . GLN A 1 85 ? -3.591 -7.775 3.684 1.00 90.81 85 GLN A N 1
ATOM 634 C CA . GLN A 1 85 ? -3.005 -7.276 4.924 1.00 90.81 85 GLN A CA 1
ATOM 635 C C . GLN A 1 85 ? -4.071 -6.743 5.895 1.00 90.81 85 GLN A C 1
ATOM 637 O O . GLN A 1 85 ? -4.005 -7.047 7.088 1.00 90.81 85 GLN A O 1
ATOM 642 N N . CYS A 1 86 ? -5.057 -5.973 5.423 1.00 90.06 86 CYS A N 1
ATOM 643 C CA . CYS A 1 86 ? -6.128 -5.462 6.285 1.00 90.06 86 CYS A CA 1
ATOM 644 C C . CYS A 1 86 ? -7.186 -6.527 6.615 1.00 90.06 86 CYS A C 1
ATOM 646 O O . CYS A 1 86 ? -7.655 -6.574 7.758 1.00 90.06 86 CYS A O 1
ATOM 648 N N . GL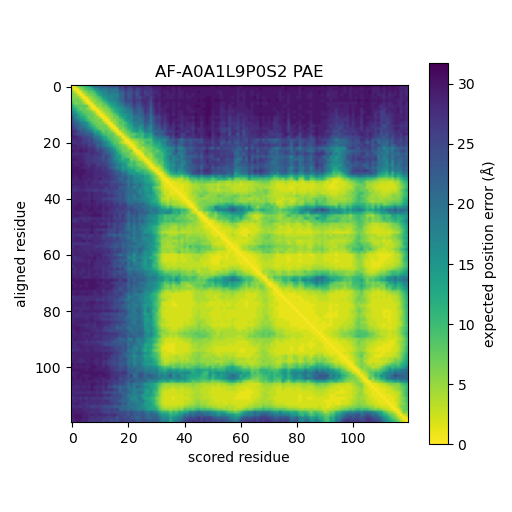U A 1 87 ? -7.512 -7.415 5.675 1.00 89.62 87 GLU A N 1
ATOM 649 C CA . GLU A 1 87 ? -8.461 -8.516 5.876 1.00 89.62 87 GLU A CA 1
ATOM 650 C C . GLU A 1 87 ? -7.980 -9.492 6.951 1.00 89.62 87 GLU A C 1
ATOM 652 O O . GLU A 1 87 ? -8.787 -9.943 7.764 1.00 89.62 87 GLU A O 1
ATOM 657 N N . SER A 1 88 ? -6.662 -9.714 7.062 1.00 86.44 88 SER A N 1
ATOM 658 C CA . SER A 1 88 ? -6.070 -10.493 8.163 1.00 86.44 88 SER A CA 1
ATOM 659 C C . SER A 1 88 ? -6.425 -9.956 9.561 1.00 86.44 88 SER A C 1
ATOM 661 O O . SER A 1 88 ? -6.346 -10.681 10.552 1.00 86.44 88 SER A O 1
ATOM 663 N N . THR A 1 89 ? -6.858 -8.693 9.642 1.00 84.50 89 THR A N 1
ATOM 664 C CA . THR A 1 89 ? -7.282 -8.006 10.871 1.00 84.50 89 THR A CA 1
ATOM 665 C C . THR A 1 89 ? -8.786 -7.708 10.923 1.00 84.50 89 THR A C 1
ATOM 667 O O . THR A 1 89 ? -9.237 -7.022 11.839 1.00 84.50 89 THR A O 1
ATOM 670 N N . GLY A 1 90 ? -9.571 -8.199 9.955 1.00 85.00 90 GLY A N 1
ATOM 671 C CA . GLY A 1 90 ? -11.014 -7.948 9.852 1.00 85.00 90 GLY A CA 1
ATOM 672 C C . GLY A 1 90 ? -11.383 -6.515 9.447 1.00 85.00 90 GLY A C 1
ATOM 673 O O . GLY A 1 90 ? -12.498 -6.066 9.709 1.00 85.00 90 GLY A O 1
ATOM 674 N N . LYS A 1 91 ? -10.448 -5.776 8.842 1.00 89.19 91 LYS A N 1
ATOM 675 C CA . LYS A 1 91 ? -10.609 -4.378 8.422 1.00 89.19 91 LYS A CA 1
ATOM 676 C C . LYS A 1 91 ? -10.560 -4.263 6.901 1.00 89.19 91 LYS A C 1
ATOM 678 O O . LYS A 1 91 ? -10.029 -5.135 6.223 1.00 89.19 91 LYS A O 1
ATOM 683 N N . VAL A 1 92 ? -11.051 -3.149 6.367 1.00 89.62 92 VAL A N 1
ATOM 684 C CA . VAL A 1 92 ? -10.939 -2.819 4.940 1.00 89.62 92 VAL A CA 1
ATOM 685 C C . VAL A 1 92 ? -9.748 -1.915 4.670 1.00 89.62 92 VAL A C 1
ATOM 687 O O . VAL A 1 92 ? -9.469 -0.983 5.426 1.00 89.62 92 VAL A O 1
ATOM 690 N N . ALA A 1 93 ? -9.063 -2.179 3.560 1.00 91.88 93 ALA A N 1
ATOM 691 C CA . ALA A 1 93 ? -7.971 -1.347 3.082 1.00 91.88 93 ALA A CA 1
ATOM 692 C C . ALA A 1 93 ? -8.504 -0.092 2.376 1.00 91.88 93 ALA A C 1
ATOM 694 O O . ALA A 1 93 ? -9.340 -0.163 1.471 1.00 91.88 93 ALA A O 1
ATOM 695 N N . VAL A 1 94 ? -7.976 1.066 2.761 1.00 91.75 94 VAL A N 1
ATOM 696 C CA . VAL A 1 94 ? -8.259 2.370 2.160 1.00 91.75 94 VAL A CA 1
ATOM 697 C C . VAL A 1 94 ? -6.968 2.916 1.573 1.00 91.75 94 VAL A C 1
ATOM 699 O O . VAL A 1 94 ? -5.992 3.127 2.288 1.00 91.75 94 VAL A O 1
ATOM 702 N N . PHE A 1 95 ? -6.958 3.150 0.265 1.00 91.00 95 PHE A N 1
ATOM 703 C CA . PHE A 1 95 ? -5.859 3.804 -0.423 1.00 91.00 95 PHE A CA 1
ATOM 704 C C . PHE A 1 95 ? -5.875 5.303 -0.140 1.00 91.00 95 PHE A C 1
ATOM 706 O O . PHE A 1 95 ? -6.825 6.014 -0.482 1.00 91.00 95 PHE A O 1
ATOM 713 N N . MET A 1 96 ? -4.795 5.785 0.463 1.00 89.50 96 MET A N 1
ATOM 714 C CA . MET A 1 96 ? -4.647 7.192 0.828 1.00 89.50 96 MET A CA 1
ATOM 715 C C . MET A 1 96 ? -3.889 7.984 -0.237 1.00 89.50 96 MET A C 1
ATOM 717 O O . MET A 1 96 ? -4.106 9.184 -0.386 1.00 89.50 96 MET A O 1
ATOM 721 N N . GLY A 1 97 ? -3.027 7.318 -1.002 1.00 87.38 97 GLY A N 1
ATOM 722 C CA . GLY A 1 97 ? -2.247 7.923 -2.073 1.00 87.38 97 GLY A CA 1
ATOM 723 C C . GLY A 1 97 ? -0.912 7.219 -2.265 1.00 87.38 97 GLY A C 1
ATOM 724 O O . GLY A 1 97 ? -0.534 6.329 -1.506 1.00 87.38 97 GLY A O 1
ATOM 725 N N . ASN A 1 98 ? -0.171 7.621 -3.290 1.00 85.00 98 ASN A N 1
ATOM 726 C CA . ASN A 1 98 ? 1.175 7.137 -3.545 1.00 85.00 98 ASN A CA 1
ATOM 727 C C . ASN A 1 98 ? 2.138 8.304 -3.764 1.00 85.00 98 ASN A C 1
ATOM 729 O O . ASN A 1 98 ? 1.777 9.371 -4.255 1.00 85.00 98 ASN A O 1
ATOM 733 N N . SER A 1 99 ? 3.393 8.089 -3.396 1.00 80.81 99 SER A N 1
ATOM 734 C CA . SER A 1 99 ? 4.481 9.023 -3.658 1.00 80.81 99 SER A CA 1
ATOM 735 C C . SER A 1 99 ? 5.588 8.312 -4.421 1.00 80.81 99 SER A C 1
ATOM 737 O O . SER A 1 99 ? 5.863 7.132 -4.196 1.00 80.81 99 SER A O 1
ATOM 739 N N . ARG A 1 100 ? 6.213 9.025 -5.358 1.00 78.19 100 ARG A N 1
ATOM 740 C CA . ARG A 1 100 ? 7.349 8.525 -6.135 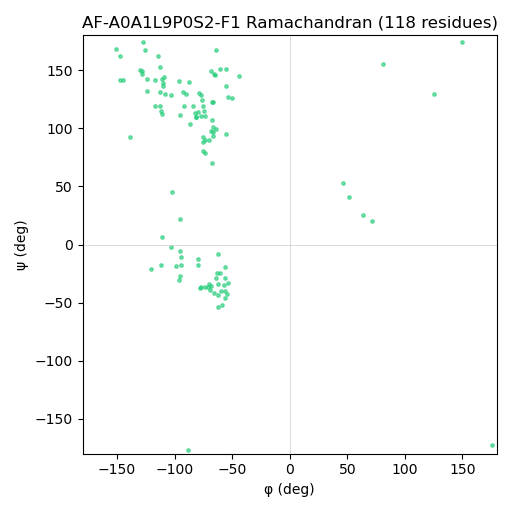1.00 78.19 100 ARG A CA 1
ATOM 741 C C . ARG A 1 100 ? 8.611 9.233 -5.676 1.00 78.19 100 ARG A C 1
ATOM 743 O O . ARG A 1 100 ? 8.645 10.461 -5.612 1.00 78.19 100 ARG A O 1
ATOM 750 N N . GLY A 1 101 ? 9.654 8.468 -5.379 1.00 69.38 101 GLY A N 1
ATOM 751 C CA . GLY A 1 101 ? 10.961 9.040 -5.082 1.00 69.38 101 GLY A CA 1
ATOM 752 C C . GLY A 1 101 ? 11.617 9.548 -6.365 1.00 69.38 101 GLY A C 1
ATOM 753 O O . GLY A 1 101 ? 12.050 8.738 -7.178 1.00 69.38 101 GLY A O 1
ATOM 754 N N . LEU A 1 102 ? 11.748 10.871 -6.524 1.00 62.12 102 LEU A N 1
ATOM 755 C CA . LEU A 1 102 ? 12.417 11.504 -7.679 1.00 62.12 102 LEU A CA 1
ATOM 756 C C . LEU A 1 102 ? 13.863 11.012 -7.885 1.00 62.12 102 LEU A C 1
ATOM 758 O O . LEU A 1 102 ? 14.352 10.984 -9.007 1.00 62.12 102 LEU A O 1
ATOM 762 N N . VAL A 1 103 ? 14.536 10.607 -6.804 1.00 58.47 103 VAL A N 1
ATOM 763 C CA . VAL A 1 103 ? 15.945 10.174 -6.807 1.00 58.47 103 VAL A CA 1
ATOM 764 C C . VAL A 1 103 ? 16.086 8.642 -6.842 1.00 58.47 103 VAL A C 1
ATOM 766 O O . VAL A 1 103 ? 17.134 8.120 -7.206 1.00 58.47 103 VAL A O 1
ATOM 769 N N . GLN A 1 104 ? 15.036 7.890 -6.495 1.00 58.28 104 GLN A N 1
ATOM 770 C CA . GLN A 1 104 ? 15.105 6.445 -6.229 1.00 58.28 104 GLN A CA 1
ATOM 771 C C . GLN A 1 104 ? 14.584 5.585 -7.393 1.00 58.28 104 GLN A C 1
ATOM 773 O O . GLN A 1 104 ? 13.824 4.650 -7.161 1.00 58.28 104 GLN A O 1
ATOM 778 N N . LEU A 1 105 ? 14.970 5.884 -8.640 1.00 63.34 105 LEU A N 1
ATOM 779 C CA . LEU A 1 105 ? 14.771 4.995 -9.807 1.00 63.34 105 LEU A CA 1
ATOM 780 C C . LEU A 1 105 ? 13.355 4.379 -9.920 1.00 63.34 105 LEU A C 1
ATOM 782 O O . LEU A 1 105 ? 13.208 3.165 -10.026 1.00 63.34 105 LEU A O 1
ATOM 786 N N . ASN A 1 106 ? 12.303 5.202 -9.883 1.00 69.50 106 ASN A N 1
ATOM 787 C CA . ASN A 1 106 ? 10.899 4.753 -9.937 1.00 69.50 106 ASN A CA 1
ATOM 788 C C . ASN A 1 106 ? 10.438 3.889 -8.746 1.00 69.50 106 ASN A C 1
ATOM 790 O O . ASN A 1 106 ? 9.475 3.129 -8.857 1.00 69.50 106 ASN A O 1
ATOM 794 N N . THR A 1 107 ? 11.083 4.029 -7.587 1.00 82.00 107 THR A N 1
ATOM 795 C CA . THR A 1 107 ? 10.540 3.518 -6.324 1.00 82.00 107 THR A CA 1
ATOM 796 C C . THR A 1 107 ? 9.286 4.306 -5.961 1.00 82.00 107 THR A C 1
ATOM 798 O O . THR A 1 107 ? 9.313 5.535 -5.818 1.00 82.00 107 THR A O 1
ATOM 801 N N . VAL A 1 108 ? 8.190 3.578 -5.793 1.00 84.75 108 VAL A N 1
ATOM 802 C CA . VAL A 1 108 ? 6.887 4.087 -5.387 1.00 84.75 108 VAL A CA 1
ATOM 803 C C . VAL A 1 108 ? 6.595 3.604 -3.973 1.00 84.75 108 VAL A C 1
ATOM 805 O O . VAL A 1 108 ? 6.820 2.441 -3.637 1.00 84.75 108 VAL A O 1
ATOM 808 N N . LYS A 1 109 ? 6.083 4.506 -3.140 1.00 88.81 109 LYS A N 1
ATOM 809 C CA . LYS A 1 109 ? 5.485 4.186 -1.845 1.00 88.81 109 LYS A CA 1
ATOM 810 C C . LYS A 1 109 ? 3.989 4.433 -1.926 1.00 88.81 109 LYS A C 1
ATOM 812 O O . LYS A 1 109 ? 3.578 5.586 -2.056 1.00 88.81 109 LYS A O 1
ATOM 817 N N . ALA A 1 110 ? 3.189 3.377 -1.857 1.00 89.94 110 ALA A N 1
ATOM 818 C CA . ALA A 1 110 ? 1.740 3.480 -1.717 1.00 89.94 110 ALA A CA 1
ATOM 819 C C . ALA A 1 110 ? 1.360 3.439 -0.235 1.00 89.94 110 ALA A C 1
ATOM 821 O O . ALA A 1 110 ? 1.839 2.572 0.490 1.00 89.94 110 ALA A O 1
ATOM 822 N N . HIS A 1 111 ? 0.518 4.369 0.202 1.00 91.12 111 HIS A N 1
ATOM 823 C CA . HIS A 1 111 ? 0.051 4.474 1.577 1.00 91.12 111 HIS A CA 1
ATOM 824 C C . HIS A 1 111 ? -1.374 3.932 1.697 1.00 91.12 111 HIS A C 1
ATOM 826 O O . HIS A 1 111 ? -2.269 4.351 0.951 1.00 91.12 111 HIS A O 1
ATOM 832 N N . TYR A 1 112 ? -1.572 3.027 2.653 1.00 92.38 112 TYR A N 1
ATOM 833 C CA . TYR A 1 112 ? -2.860 2.417 2.953 1.00 92.38 112 TYR A CA 1
ATOM 834 C C . TYR A 1 112 ? -3.192 2.532 4.434 1.00 92.38 112 TYR A C 1
ATOM 836 O O . TYR A 1 112 ? -2.318 2.442 5.295 1.00 92.38 112 TYR A O 1
ATOM 844 N N . GLU A 1 113 ? -4.480 2.663 4.724 1.00 92.62 113 GLU A N 1
ATOM 845 C CA . GLU A 1 113 ? -5.027 2.579 6.073 1.00 92.62 113 GLU A CA 1
ATOM 846 C C . GLU A 1 113 ? -5.979 1.393 6.191 1.00 92.62 113 GLU A C 1
ATOM 848 O O . GLU A 1 113 ? -6.768 1.136 5.281 1.00 92.62 113 GLU A O 1
ATOM 853 N N . CYS A 1 114 ? -5.944 0.701 7.330 1.00 91.69 114 CYS A N 1
ATOM 854 C CA . CYS A 1 114 ? -6.934 -0.323 7.645 1.00 91.69 114 CYS A CA 1
ATOM 855 C C . CYS A 1 114 ? -8.033 0.299 8.501 1.00 91.69 114 CYS A C 1
ATOM 857 O O . CYS A 1 114 ? -7.804 0.645 9.664 1.00 91.69 114 CYS A O 1
ATOM 859 N N . ARG A 1 115 ? -9.237 0.424 7.945 1.00 88.06 115 ARG A N 1
ATOM 860 C CA . ARG A 1 115 ? -10.394 1.011 8.632 1.00 88.06 115 ARG A CA 1
ATOM 861 C C . ARG A 1 115 ? -11.467 -0.039 8.884 1.00 88.06 115 ARG A C 1
ATOM 863 O O . ARG A 1 115 ? -11.557 -1.031 8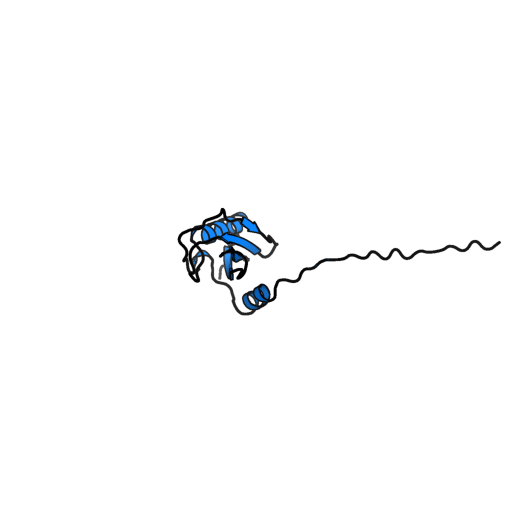.169 1.00 88.06 115 ARG A O 1
ATOM 870 N N . GLU A 1 116 ? -12.275 0.163 9.918 1.00 86.56 116 GLU A N 1
ATOM 871 C CA . GLU A 1 116 ? -13.434 -0.700 10.144 1.00 86.56 116 GLU A CA 1
ATOM 872 C C . GLU A 1 116 ? -14.45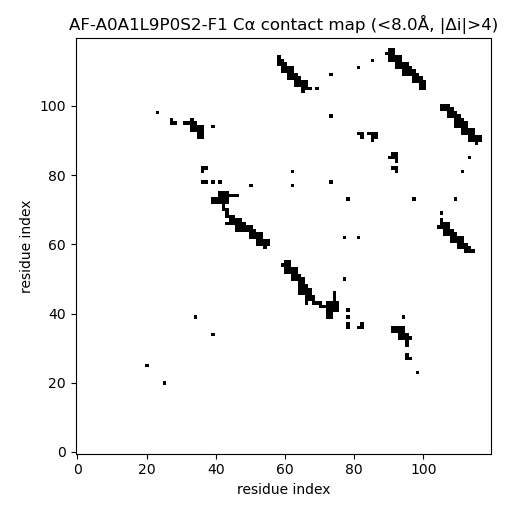1 -0.534 9.013 1.00 86.56 116 GLU A C 1
ATOM 874 O O . GLU A 1 116 ? -14.611 0.557 8.455 1.00 86.56 116 GLU A O 1
ATOM 879 N N . ILE A 1 117 ? -15.139 -1.626 8.681 1.00 69.38 117 ILE A N 1
ATOM 880 C CA . ILE A 1 117 ? -16.276 -1.597 7.766 1.00 69.38 117 ILE A CA 1
ATOM 881 C C . ILE A 1 117 ? -17.375 -0.809 8.478 1.00 69.38 117 ILE A C 1
ATOM 883 O O . ILE A 1 117 ? -18.045 -1.339 9.360 1.00 69.38 117 ILE A O 1
ATOM 887 N N . GLN A 1 118 ? -17.558 0.466 8.131 1.00 56.78 118 GLN A N 1
ATOM 888 C CA . GLN A 1 118 ? -18.761 1.185 8.539 1.00 56.78 118 GLN A CA 1
ATOM 889 C C . GLN A 1 118 ? -19.936 0.602 7.755 1.00 56.78 118 GLN A C 1
ATOM 891 O O . GLN A 1 118 ? -20.248 1.047 6.653 1.00 56.78 118 GLN A O 1
ATOM 896 N N . SER A 1 119 ? -20.572 -0.422 8.317 1.00 45.31 119 SER A N 1
ATOM 897 C CA . SER A 1 119 ? -21.923 -0.815 7.940 1.00 45.31 119 SER A CA 1
ATOM 898 C C . SER A 1 119 ? -22.854 0.343 8.311 1.00 45.31 119 SER A C 1
ATOM 900 O O . SER A 1 119 ? -23.150 0.535 9.492 1.00 45.31 119 SER A O 1
ATOM 902 N N . SER A 1 120 ? -23.217 1.169 7.324 1.00 39.25 120 SER A N 1
ATOM 903 C CA . SER A 1 120 ? -24.380 2.065 7.429 1.00 39.25 120 SER A CA 1
ATOM 904 C C . SER A 1 120 ? -25.675 1.268 7.387 1.00 39.25 120 SER A C 1
ATOM 906 O O . SER A 1 120 ? -25.689 0.222 6.699 1.00 39.25 120 SER A O 1
#

pLDDT: mean 73.45, std 17.19, range [37.81, 93.12]

Radius of gyration: 21.0 Å; Cα contacts (8 Å, |Δi|>4): 188; chains: 1; bounding box: 56×28×76 Å

Foldseek 3Di:
DDDDDDDDDPPPPPPPPCPDPPPVVVVLQPPDPFAFLVPFDADADAFPDDWDWAPDDPWWTKIKTAGPDPDQGHHPVVSVVQQVVLVVVQFTKTWSGKDADPPPRRIIITIITTHHPPPD

Nearest PDB structures (foldseek):
  8io2-assembly1_G  TM=5.414E-01  e=3.727E+00  Synechococcus elongatus PCC 6301
  8odz-assembly1_D  TM=2.366E-01  e=1.222E+00  Mus musculus